Protein AF-A0A5D0NGZ9-F1 (afdb_monomer_lite)

Organism: NCBI:txid392828

Secondary structure (DSSP, 8-state):
--S-HHHHHHHHHHHHTTS-TT-EEEEEEEEE-TTS-SPEEEEEEEEEEEE-TTT--EEEE--

pLDDT: mean 91.19, std 5.2, range [61.75, 96.12]

Radius of gyration: 13.6 Å; chains: 1; bounding box: 30×21×39 Å

Structure (mmCIF, N/CA/C/O backbone):
data_AF-A0A5D0NGZ9-F1
#
_entry.id   AF-A0A5D0NGZ9-F1
#
loop_
_atom_site.group_PDB
_atom_site.id
_atom_site.type_symbol
_atom_site.label_atom_id
_atom_site.label_alt_id
_atom_site.label_comp_id
_atom_site.label_asym_id
_atom_site.label_entity_id
_atom_site.label_seq_id
_atom_site.pdbx_PDB_ins_code
_atom_site.Cartn_x
_atom_site.Cartn_y
_atom_site.Cartn_z
_atom_site.occupancy
_atom_site.B_iso_or_equiv
_atom_site.auth_seq_id
_atom_site.auth_comp_id
_atom_site.auth_asym_id
_atom_site.auth_atom_id
_atom_site.pdbx_PDB_model_num
ATOM 1 N N . MET A 1 1 ? 10.003 5.989 -2.574 1.00 78.25 1 MET A N 1
ATOM 2 C CA . MET A 1 1 ? 10.207 4.624 -3.102 1.00 78.25 1 MET A CA 1
ATOM 3 C C . MET A 1 1 ? 11.406 4.026 -2.394 1.00 78.25 1 MET A C 1
ATOM 5 O O . MET A 1 1 ? 12.343 4.762 -2.115 1.00 78.25 1 MET A O 1
ATOM 9 N N . THR A 1 2 ? 11.350 2.746 -2.053 1.00 87.12 2 THR A N 1
ATOM 1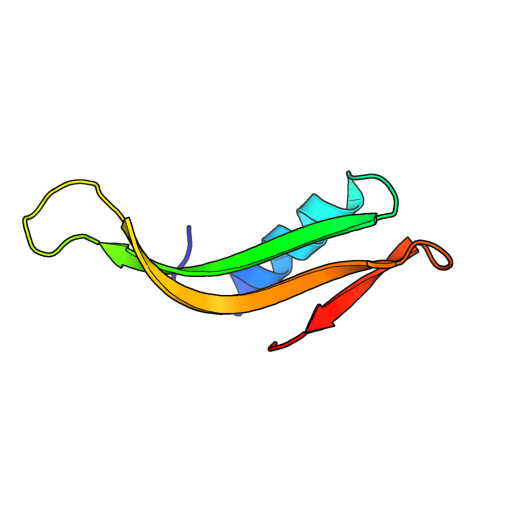0 C CA . THR A 1 2 ? 12.442 2.028 -1.392 1.00 87.12 2 THR A CA 1
ATOM 11 C C . THR A 1 2 ? 12.384 0.563 -1.809 1.00 87.12 2 THR A C 1
ATOM 13 O O . THR A 1 2 ? 11.304 0.049 -2.100 1.00 87.12 2 THR A O 1
ATOM 16 N N . ASP A 1 3 ? 13.544 -0.073 -1.875 1.00 89.75 3 ASP A N 1
ATOM 17 C CA . ASP A 1 3 ? 13.727 -1.513 -2.031 1.00 89.75 3 ASP A CA 1
ATOM 18 C C . ASP A 1 3 ? 13.603 -2.273 -0.694 1.00 89.75 3 ASP A C 1
ATOM 20 O O . ASP A 1 3 ? 13.490 -3.499 -0.687 1.00 89.75 3 ASP A O 1
ATOM 24 N N . ASP A 1 4 ? 13.537 -1.560 0.437 1.00 93.81 4 ASP A N 1
ATOM 25 C CA . ASP A 1 4 ? 13.255 -2.124 1.756 1.00 93.81 4 ASP A CA 1
ATOM 26 C C . ASP A 1 4 ? 11.740 -2.189 2.013 1.00 93.81 4 ASP A C 1
ATOM 28 O O . ASP A 1 4 ? 11.053 -1.194 2.279 1.00 93.81 4 ASP A O 1
ATOM 32 N N . ARG A 1 5 ? 11.219 -3.417 1.999 1.00 91.00 5 ARG A N 1
ATOM 33 C CA . ARG A 1 5 ? 9.814 -3.725 2.289 1.00 91.00 5 ARG A CA 1
ATOM 34 C C . ARG A 1 5 ? 9.348 -3.176 3.641 1.00 91.00 5 ARG A C 1
ATOM 36 O O . ARG A 1 5 ? 8.243 -2.642 3.730 1.00 91.00 5 ARG A O 1
ATOM 43 N N . ASN A 1 6 ? 10.156 -3.300 4.690 1.00 92.62 6 ASN A N 1
ATOM 44 C CA . ASN A 1 6 ? 9.771 -2.880 6.037 1.00 92.62 6 ASN A CA 1
ATOM 45 C C . ASN A 1 6 ? 9.718 -1.355 6.138 1.00 92.62 6 ASN A C 1
ATOM 47 O O . ASN A 1 6 ? 8.815 -0.803 6.773 1.00 92.62 6 ASN A O 1
ATOM 51 N N . ALA A 1 7 ? 10.643 -0.664 5.468 1.00 95.25 7 ALA A N 1
ATOM 52 C CA . ALA A 1 7 ? 10.601 0.787 5.362 1.00 95.25 7 ALA A CA 1
ATOM 53 C C . ALA A 1 7 ? 9.337 1.262 4.624 1.00 95.25 7 ALA A C 1
ATOM 55 O O . ALA A 1 7 ? 8.686 2.204 5.082 1.00 95.25 7 ALA A O 1
ATOM 56 N N . ALA A 1 8 ? 8.941 0.581 3.542 1.00 94.38 8 ALA A N 1
ATOM 57 C CA . ALA A 1 8 ? 7.716 0.890 2.805 1.00 94.38 8 ALA A CA 1
ATOM 58 C C . ALA A 1 8 ? 6.448 0.692 3.658 1.00 94.38 8 ALA A C 1
ATOM 60 O O . ALA A 1 8 ? 5.618 1.600 3.745 1.00 94.38 8 ALA A O 1
ATOM 61 N N . ILE A 1 9 ? 6.330 -0.448 4.350 1.00 93.88 9 ILE A N 1
ATOM 62 C CA . ILE A 1 9 ? 5.212 -0.740 5.266 1.00 93.88 9 ILE A CA 1
ATOM 63 C C . ILE A 1 9 ? 5.128 0.316 6.373 1.00 93.88 9 ILE A C 1
ATOM 65 O O . ILE A 1 9 ? 4.055 0.866 6.633 1.00 93.88 9 ILE A O 1
ATOM 69 N N . ARG A 1 10 ? 6.263 0.658 7.000 1.00 94.00 10 ARG A N 1
ATOM 70 C CA . ARG A 1 10 ? 6.320 1.687 8.046 1.00 94.00 10 ARG A CA 1
ATOM 71 C C . ARG A 1 10 ? 5.863 3.048 7.526 1.00 94.00 10 ARG A C 1
ATOM 73 O O . ARG A 1 10 ? 5.110 3.728 8.216 1.00 94.00 10 ARG A O 1
ATOM 80 N N . HIS A 1 11 ? 6.277 3.437 6.321 1.00 94.69 11 HIS A N 1
ATOM 81 C CA . HIS A 1 11 ? 5.854 4.703 5.724 1.00 94.69 11 HIS A CA 1
ATOM 82 C C . HIS A 1 11 ? 4.348 4.771 5.480 1.00 94.69 11 HIS A C 1
ATOM 84 O O . HIS A 1 11 ? 3.732 5.776 5.830 1.00 94.69 11 HIS A O 1
ATOM 90 N N . VAL A 1 12 ? 3.747 3.711 4.938 1.00 94.31 12 VAL A N 1
ATOM 91 C CA . VAL A 1 12 ? 2.290 3.652 4.757 1.00 94.31 12 VAL A CA 1
ATOM 92 C C . VAL A 1 12 ? 1.578 3.697 6.110 1.00 94.31 12 VAL A C 1
ATOM 94 O O . VAL A 1 12 ? 0.643 4.477 6.274 1.00 94.31 12 VAL A O 1
ATOM 97 N N . HIS A 1 13 ? 2.052 2.943 7.107 1.00 94.00 13 HIS A N 1
ATOM 98 C CA . HIS A 1 13 ? 1.471 2.956 8.451 1.00 94.00 13 HIS A CA 1
ATOM 99 C C . HIS A 1 13 ? 1.490 4.362 9.076 1.00 94.00 13 HIS A C 1
ATOM 101 O O . HIS A 1 13 ? 0.478 4.818 9.605 1.00 94.00 13 HIS A O 1
ATOM 107 N N . GLU A 1 14 ? 2.629 5.058 9.016 1.00 94.31 14 GLU A N 1
ATOM 108 C CA . GLU A 1 14 ? 2.780 6.433 9.510 1.00 94.31 14 GLU A CA 1
ATOM 109 C C . GLU A 1 14 ? 1.838 7.396 8.773 1.00 94.31 14 GLU A C 1
ATOM 111 O O . GLU A 1 14 ? 1.099 8.142 9.415 1.00 94.31 14 GLU A O 1
ATOM 116 N N . ALA A 1 15 ? 1.795 7.333 7.437 1.00 93.12 15 ALA A N 1
ATOM 117 C CA . ALA A 1 15 ? 0.930 8.188 6.627 1.00 93.12 15 ALA A CA 1
ATOM 118 C C . ALA A 1 15 ? -0.553 7.998 6.981 1.00 93.12 15 ALA A C 1
ATOM 120 O O . ALA A 1 15 ? -1.284 8.971 7.161 1.00 93.12 15 ALA A O 1
ATOM 121 N N . MET A 1 16 ? -0.986 6.748 7.164 1.00 92.94 16 MET A N 1
ATOM 122 C CA . MET A 1 16 ? -2.370 6.400 7.495 1.00 92.94 16 MET A CA 1
ATOM 123 C C . MET A 1 16 ? -2.866 6.981 8.823 1.00 92.94 16 MET A C 1
ATOM 125 O O . MET A 1 16 ? -4.072 7.183 8.979 1.00 92.94 16 MET A O 1
ATOM 129 N N . ARG A 1 17 ? -1.974 7.318 9.765 1.00 91.00 17 ARG A N 1
ATOM 130 C CA . ARG A 1 17 ? -2.368 7.983 11.020 1.00 91.00 17 ARG A CA 1
ATOM 131 C C . ARG A 1 17 ? -3.020 9.345 10.779 1.00 91.00 17 ARG A C 1
ATOM 133 O O . ARG A 1 17 ? -3.885 9.735 11.564 1.00 91.00 17 ARG A O 1
ATOM 140 N N . GLY A 1 18 ? -2.646 10.028 9.694 1.00 91.81 18 GLY A N 1
ATOM 141 C CA . GLY A 1 18 ? -3.182 11.334 9.306 1.00 91.81 18 GLY A CA 1
ATOM 142 C C . GLY A 1 18 ? -4.531 11.297 8.581 1.00 91.81 18 GLY A C 1
ATOM 143 O O . GLY A 1 18 ? -5.122 12.352 8.372 1.00 91.81 18 GLY A O 1
ATOM 144 N N . PHE A 1 19 ? -5.041 10.118 8.206 1.00 90.75 19 PHE A N 1
ATOM 145 C CA . PHE A 1 19 ? -6.292 9.985 7.450 1.00 90.75 19 PHE A CA 1
ATOM 146 C C . PHE A 1 19 ? -7.452 9.488 8.311 1.00 90.75 19 PHE A C 1
ATOM 148 O O . PHE A 1 19 ? -7.252 8.788 9.298 1.00 90.75 19 PHE A O 1
ATOM 155 N N . GLY A 1 20 ? -8.683 9.823 7.922 1.00 88.62 20 GLY A N 1
ATOM 156 C CA . GLY A 1 20 ? -9.894 9.386 8.619 1.00 88.62 20 GLY A CA 1
ATOM 157 C C . GLY A 1 20 ? -10.106 7.866 8.620 1.00 88.62 20 GLY A C 1
ATOM 158 O O . GLY A 1 20 ? -9.433 7.103 7.924 1.00 88.62 20 GLY A O 1
ATOM 159 N N . SER A 1 21 ? -11.076 7.417 9.415 1.00 86.88 21 SER A N 1
ATOM 160 C CA . SER A 1 21 ? -11.524 6.025 9.405 1.00 86.88 21 SER A CA 1
ATOM 161 C C . SER A 1 21 ? -12.029 5.613 8.017 1.00 86.88 21 SER A C 1
ATOM 163 O O . SER A 1 21 ? -12.665 6.391 7.307 1.00 86.88 21 SER A O 1
ATOM 165 N N . GLY A 1 22 ? -11.735 4.375 7.610 1.00 85.81 22 GLY A N 1
ATOM 166 C CA . GLY A 1 22 ? -12.036 3.878 6.267 1.00 85.81 22 GLY A CA 1
ATOM 167 C C . GLY A 1 22 ? -11.000 4.228 5.194 1.00 85.81 22 GLY A C 1
ATOM 168 O O . GLY A 1 22 ? -11.180 3.812 4.054 1.00 85.81 22 GLY A O 1
ATOM 169 N N . ALA A 1 23 ? -9.924 4.948 5.532 1.00 92.00 23 ALA A N 1
ATOM 170 C CA . ALA A 1 23 ? -8.791 5.126 4.629 1.00 92.00 23 ALA A CA 1
ATOM 171 C C . ALA A 1 23 ? -8.072 3.795 4.359 1.00 92.00 23 ALA A C 1
ATOM 173 O O . ALA A 1 23 ? -7.972 2.942 5.245 1.00 92.00 23 ALA A O 1
ATOM 174 N N . SER A 1 24 ? -7.525 3.649 3.155 1.00 94.19 24 SER A N 1
ATOM 175 C CA . SER A 1 24 ? -6.716 2.503 2.742 1.00 94.19 24 SER A CA 1
ATOM 176 C C . SER A 1 24 ? -5.367 2.952 2.188 1.00 94.19 24 SER A C 1
ATOM 178 O O . SER A 1 24 ? -5.226 4.068 1.691 1.00 94.19 24 SER A O 1
ATOM 180 N N . GLY A 1 25 ? -4.379 2.070 2.273 1.00 94.06 25 GLY A N 1
ATOM 181 C CA . GLY A 1 25 ? -3.044 2.247 1.723 1.00 94.06 25 GLY A CA 1
ATOM 182 C C . GLY A 1 25 ? -2.533 0.938 1.136 1.00 94.06 25 GLY A C 1
ATOM 183 O O . GLY A 1 25 ? -3.010 -0.141 1.484 1.00 94.06 25 GLY A O 1
ATOM 184 N N . GLU A 1 26 ? -1.560 1.038 0.242 1.00 95.00 26 GLU A N 1
ATOM 185 C CA . GLU A 1 26 ? -1.033 -0.104 -0.496 1.00 95.00 26 GLU A CA 1
ATOM 186 C C . GLU A 1 26 ? 0.487 0.020 -0.638 1.00 95.00 26 GLU A C 1
ATOM 188 O O . GLU A 1 26 ? 1.016 1.114 -0.850 1.00 95.00 26 GLU A O 1
ATOM 193 N N . VAL A 1 27 ? 1.190 -1.105 -0.523 1.00 95.00 27 VAL A N 1
ATOM 194 C CA . VAL A 1 27 ? 2.607 -1.232 -0.860 1.00 95.00 27 VAL A CA 1
ATOM 195 C C . VAL A 1 27 ? 2.719 -2.076 -2.123 1.00 95.00 27 VAL A C 1
ATOM 197 O O . VAL A 1 27 ? 2.438 -3.274 -2.109 1.00 95.00 27 VAL A O 1
ATOM 200 N N . ARG A 1 28 ? 3.177 -1.445 -3.206 1.00 94.25 28 ARG A N 1
ATOM 201 C CA . ARG A 1 28 ? 3.439 -2.094 -4.495 1.00 94.25 28 ARG A CA 1
ATOM 202 C C . ARG A 1 28 ? 4.903 -2.448 -4.641 1.00 94.25 28 ARG A C 1
ATOM 204 O O . ARG A 1 28 ? 5.782 -1.656 -4.295 1.00 94.25 28 ARG A O 1
ATOM 211 N N . ARG A 1 29 ? 5.166 -3.615 -5.219 1.00 93.62 29 ARG A N 1
ATOM 212 C CA . ARG A 1 29 ? 6.462 -3.937 -5.807 1.00 93.62 29 ARG A CA 1
ATOM 213 C C . ARG A 1 29 ? 6.437 -3.477 -7.258 1.00 93.62 29 ARG A C 1
ATOM 215 O O . ARG A 1 29 ? 5.562 -3.887 -8.013 1.00 93.62 29 ARG A O 1
ATOM 222 N N . VAL A 1 30 ? 7.407 -2.653 -7.637 1.00 92.94 30 VAL A N 1
ATOM 223 C CA . VAL A 1 30 ? 7.524 -2.106 -8.993 1.00 92.94 30 VAL A CA 1
ATOM 224 C C . VAL A 1 30 ? 8.936 -2.305 -9.534 1.00 92.94 30 VAL A C 1
ATOM 226 O O . VAL A 1 30 ? 9.893 -2.361 -8.760 1.00 92.94 30 VAL A O 1
ATOM 229 N N . ALA A 1 31 ? 9.069 -2.388 -10.854 1.00 90.75 31 ALA A N 1
ATOM 230 C CA . ALA A 1 31 ? 10.345 -2.308 -11.561 1.00 90.75 31 ALA A CA 1
ATOM 231 C C . ALA A 1 31 ? 10.430 -1.014 -12.374 1.00 90.75 31 ALA A C 1
ATOM 233 O O . ALA A 1 31 ? 9.410 -0.427 -12.728 1.00 90.75 31 ALA A O 1
ATOM 234 N N . LEU A 1 32 ? 11.651 -0.585 -12.696 1.00 91.19 32 LEU A N 1
ATOM 235 C CA . LEU A 1 32 ? 11.861 0.398 -13.757 1.00 91.19 32 LEU A CA 1
ATOM 236 C C . LEU A 1 32 ? 11.621 -0.266 -15.112 1.00 91.19 32 LEU A C 1
ATOM 238 O O . LEU A 1 32 ? 11.978 -1.432 -15.306 1.00 91.19 32 LEU A O 1
ATOM 242 N N . ALA A 1 33 ? 11.028 0.476 -16.042 1.00 90.38 33 ALA A N 1
ATOM 243 C CA . ALA A 1 33 ? 10.823 -0.011 -17.391 1.00 90.38 33 ALA A CA 1
ATOM 244 C C . ALA A 1 33 ? 12.175 -0.348 -18.060 1.00 90.38 33 ALA A C 1
ATOM 246 O O . ALA A 1 33 ? 13.130 0.431 -17.979 1.00 90.38 33 ALA A O 1
ATOM 247 N N . PRO A 1 34 ? 12.285 -1.513 -18.724 1.00 85.06 34 PRO A N 1
ATOM 248 C CA . PRO A 1 34 ? 13.545 -1.968 -19.314 1.00 85.06 34 PRO A CA 1
ATOM 249 C C . PRO A 1 34 ? 13.943 -1.169 -20.562 1.00 85.06 34 PRO A C 1
ATOM 251 O O . PRO A 1 34 ? 15.083 -1.257 -21.007 1.00 85.06 34 PRO A O 1
ATOM 254 N N . ASP A 1 35 ? 13.019 -0.388 -21.122 1.00 90.31 35 ASP A N 1
ATOM 255 C CA . ASP A 1 35 ? 13.240 0.483 -22.278 1.00 90.31 35 ASP A CA 1
ATOM 256 C C . ASP A 1 35 ? 14.001 1.780 -21.934 1.00 90.31 35 ASP A C 1
ATOM 258 O O . ASP A 1 35 ? 14.215 2.623 -22.804 1.00 90.31 35 ASP A O 1
ATOM 262 N N . GLY A 1 36 ? 14.425 1.944 -20.675 1.00 82.94 36 GLY A N 1
ATOM 263 C CA . GLY A 1 36 ? 15.151 3.121 -20.200 1.00 82.94 36 GLY A CA 1
ATOM 264 C C . GLY A 1 36 ? 14.253 4.329 -19.944 1.00 82.94 36 GLY A C 1
ATOM 265 O O . GLY A 1 36 ? 14.756 5.398 -19.590 1.00 82.94 36 GLY A O 1
ATOM 266 N N . SER A 1 37 ? 12.935 4.183 -20.096 1.00 89.31 37 SER A N 1
ATOM 267 C CA . SER A 1 37 ? 11.990 5.216 -19.698 1.00 89.31 37 SER A CA 1
ATOM 268 C C . SER A 1 37 ? 11.902 5.319 -18.172 1.00 89.31 37 SER A C 1
ATOM 270 O O . SER A 1 37 ? 12.083 4.351 -17.434 1.00 89.31 37 SER A O 1
ATOM 272 N N . ALA A 1 38 ? 11.570 6.512 -17.675 1.00 85.06 38 ALA A N 1
ATOM 273 C CA . ALA A 1 38 ? 11.305 6.744 -16.253 1.00 85.06 38 ALA A CA 1
ATOM 274 C C . ALA A 1 38 ? 9.919 6.215 -15.818 1.00 85.06 38 ALA A C 1
ATOM 276 O O . ALA A 1 38 ? 9.262 6.813 -14.965 1.00 85.06 38 ALA A O 1
ATOM 277 N N . ALA A 1 39 ? 9.442 5.136 -16.440 1.00 90.06 39 ALA A N 1
ATOM 278 C CA . ALA A 1 39 ? 8.176 4.506 -16.112 1.00 90.06 39 ALA A CA 1
ATOM 279 C C . ALA A 1 39 ? 8.377 3.380 -15.092 1.00 90.06 39 ALA A C 1
ATOM 281 O O . ALA A 1 39 ? 9.382 2.665 -15.109 1.00 90.06 39 ALA A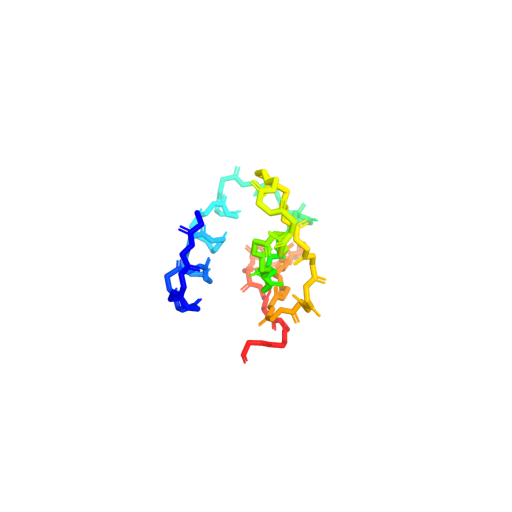 O 1
ATOM 282 N N . TYR A 1 40 ? 7.384 3.214 -14.220 1.00 90.81 40 TYR A N 1
ATOM 283 C CA . TYR A 1 40 ? 7.307 2.088 -13.301 1.00 90.81 40 TYR A CA 1
ATOM 284 C C . TYR A 1 40 ? 6.352 1.035 -13.844 1.00 90.81 40 TYR A C 1
ATOM 286 O O . TYR A 1 40 ? 5.248 1.351 -14.286 1.00 90.81 40 TYR A O 1
ATOM 294 N N . VAL A 1 41 ? 6.784 -0.218 -13.782 1.00 91.75 41 VAL A N 1
ATOM 295 C CA . VAL A 1 41 ? 5.964 -1.385 -14.091 1.00 91.75 41 VAL A CA 1
ATOM 296 C C . VAL A 1 41 ? 5.532 -2.007 -12.772 1.00 91.75 41 VAL A C 1
ATOM 298 O O . VAL A 1 41 ? 6.384 -2.428 -11.985 1.00 91.75 41 VAL A O 1
ATOM 301 N N . ASP A 1 42 ? 4.223 -2.054 -12.532 1.00 92.88 42 ASP A N 1
ATOM 302 C CA . ASP A 1 42 ? 3.647 -2.741 -11.377 1.00 92.88 42 ASP A CA 1
ATOM 303 C C . ASP A 1 42 ? 3.895 -4.249 -11.509 1.00 92.88 42 ASP A C 1
ATOM 305 O O . ASP A 1 42 ? 3.562 -4.863 -12.524 1.00 92.88 42 ASP A O 1
ATOM 309 N N . LEU A 1 43 ? 4.517 -4.838 -10.486 1.00 92.25 43 LEU A N 1
ATOM 310 C CA . LEU A 1 43 ? 4.819 -6.267 -10.439 1.00 92.25 43 LEU A CA 1
ATOM 311 C C . LEU A 1 43 ? 3.829 -7.017 -9.552 1.00 92.25 43 LEU A C 1
ATOM 313 O O . LEU A 1 43 ? 3.371 -8.087 -9.938 1.00 92.25 43 LEU A O 1
ATOM 317 N N . ASP A 1 44 ? 3.545 -6.484 -8.359 1.00 94.00 44 ASP A N 1
ATOM 318 C CA . ASP A 1 44 ? 2.634 -7.107 -7.392 1.00 94.00 44 ASP A CA 1
ATOM 319 C C . ASP A 1 44 ? 2.242 -6.149 -6.252 1.00 94.00 44 ASP A C 1
ATOM 321 O O . ASP A 1 44 ? 2.936 -5.160 -5.986 1.00 94.00 44 ASP A O 1
ATOM 325 N N . ILE A 1 45 ? 1.184 -6.499 -5.519 1.00 93.69 45 ILE A N 1
ATOM 326 C CA . ILE A 1 45 ? 0.796 -5.883 -4.248 1.00 93.69 45 ILE A CA 1
ATOM 327 C C . ILE A 1 45 ? 1.374 -6.719 -3.106 1.00 93.69 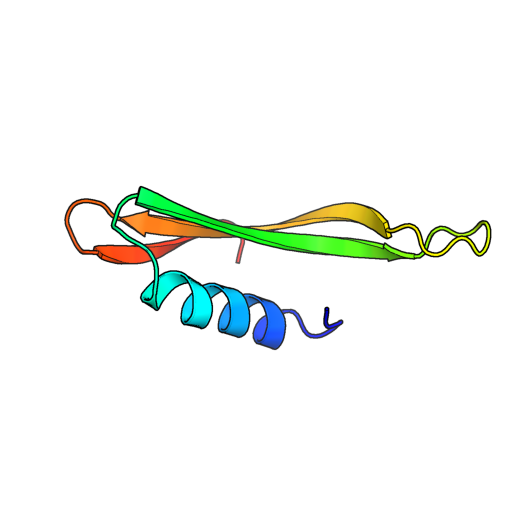45 ILE A C 1
ATOM 329 O O . ILE A 1 45 ? 0.994 -7.866 -2.898 1.00 93.69 45 ILE A O 1
ATOM 333 N N . VAL A 1 46 ? 2.284 -6.140 -2.323 1.00 91.50 46 VAL A N 1
ATOM 334 C CA . VAL A 1 46 ? 2.995 -6.862 -1.246 1.00 91.50 46 VAL A CA 1
ATOM 335 C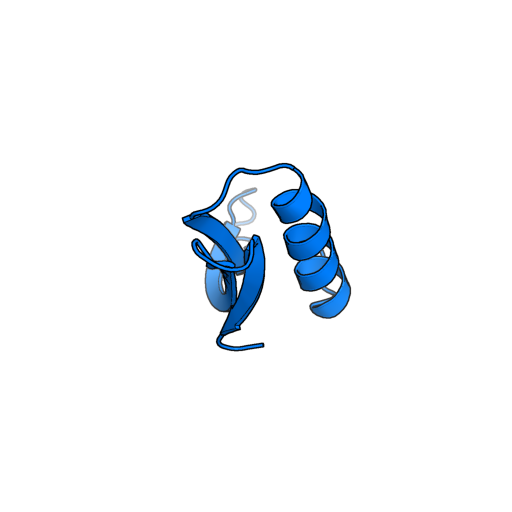 C . VAL A 1 46 ? 2.492 -6.528 0.156 1.00 91.50 46 VAL A C 1
ATOM 337 O O . VAL A 1 46 ? 3.070 -6.987 1.146 1.00 91.50 46 VAL A O 1
ATOM 340 N N . GLY A 1 47 ? 1.464 -5.689 0.245 1.00 94.69 47 GLY A N 1
ATOM 341 C CA . GLY A 1 47 ? 0.805 -5.341 1.492 1.00 94.69 47 GLY A CA 1
ATOM 342 C C . GLY A 1 47 ? -0.316 -4.337 1.271 1.00 94.69 47 GLY A C 1
ATOM 343 O O . GLY A 1 47 ? -0.113 -3.289 0.662 1.00 94.69 47 GLY A O 1
ATOM 344 N N . GLU A 1 48 ? -1.483 -4.642 1.818 1.00 95.75 48 GLU A N 1
ATOM 345 C CA . GLU A 1 48 ? -2.626 -3.736 1.863 1.00 95.75 48 GLU A CA 1
ATOM 346 C C . GLU A 1 48 ? -2.911 -3.365 3.308 1.00 95.75 48 GLU A C 1
ATOM 348 O O . GLU A 1 48 ? -2.868 -4.218 4.199 1.00 95.75 48 GLU A O 1
ATOM 353 N N . ALA A 1 49 ? -3.233 -2.098 3.533 1.00 96.12 49 ALA A N 1
ATOM 354 C CA . ALA A 1 49 ? -3.591 -1.584 4.836 1.00 96.12 49 ALA A CA 1
ATOM 355 C C . ALA A 1 49 ? -4.929 -0.855 4.778 1.00 96.12 49 ALA A C 1
ATOM 357 O O . ALA A 1 49 ? -5.217 -0.122 3.833 1.00 96.12 49 ALA A O 1
ATOM 358 N N . TRP A 1 50 ? -5.742 -1.007 5.817 1.00 95.69 50 TRP A N 1
ATOM 359 C CA . TRP A 1 50 ? -6.962 -0.223 5.984 1.00 95.69 50 TRP A CA 1
ATOM 360 C C . TRP A 1 50 ? -7.121 0.224 7.429 1.00 95.69 50 TRP A C 1
ATOM 362 O O . TRP A 1 50 ? -6.751 -0.479 8.372 1.00 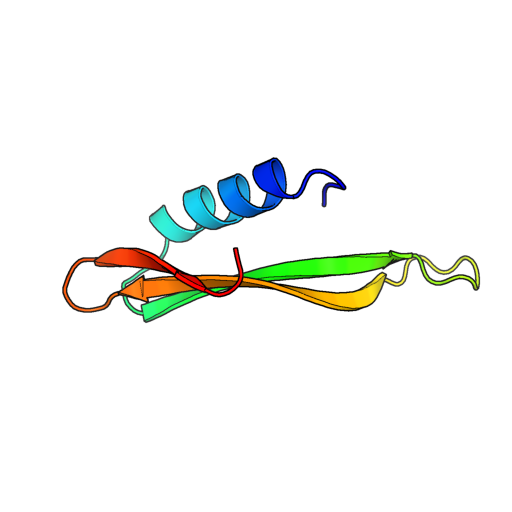95.69 50 TRP A O 1
ATOM 372 N N . ARG A 1 51 ? -7.666 1.427 7.597 1.00 94.56 51 ARG A N 1
ATOM 373 C CA . ARG A 1 51 ? -8.013 1.968 8.903 1.00 94.56 51 ARG A CA 1
ATOM 374 C C . ARG A 1 51 ? -9.425 1.527 9.248 1.00 94.56 51 ARG A C 1
ATOM 376 O O . ARG A 1 51 ? -10.395 2.012 8.660 1.00 94.56 51 ARG A O 1
ATOM 383 N N . ASP A 1 52 ? -9.524 0.595 10.186 1.00 92.56 52 ASP A N 1
ATOM 384 C CA . ASP A 1 52 ? -10.789 0.045 10.650 1.00 92.56 52 ASP A CA 1
ATOM 385 C C . ASP A 1 52 ? -11.736 1.153 11.131 1.00 92.56 52 ASP A C 1
ATOM 387 O O . ASP A 1 52 ? -11.327 2.112 11.794 1.00 92.56 52 ASP A O 1
ATOM 391 N N . LYS A 1 53 ? -13.019 1.029 10.782 1.00 89.19 53 LYS A N 1
ATOM 392 C CA . LYS A 1 53 ? -14.006 2.078 11.056 1.00 89.19 53 LYS A CA 1
ATOM 393 C C . LYS A 1 53 ? -14.429 2.142 12.518 1.00 89.19 53 LYS A C 1
ATOM 395 O O . LYS A 1 53 ? -14.755 3.231 12.980 1.00 89.19 53 LYS A O 1
ATOM 400 N N . GLY A 1 54 ? -14.441 1.008 13.217 1.00 91.44 54 GLY A N 1
ATOM 401 C CA . GLY A 1 54 ? -14.894 0.937 14.606 1.00 91.44 54 GLY A CA 1
ATOM 402 C C . GLY A 1 54 ? -13.795 1.295 15.601 1.00 91.44 54 GLY A C 1
ATOM 403 O O . GLY A 1 54 ? -14.005 2.093 16.507 1.00 91.44 54 GLY A O 1
ATOM 404 N N . SER A 1 55 ? -12.612 0.718 15.415 1.00 90.88 55 SER A N 1
ATOM 405 C CA . SER A 1 55 ? -11.472 0.853 16.326 1.00 90.88 55 SER A CA 1
ATOM 406 C C . SER A 1 55 ? -1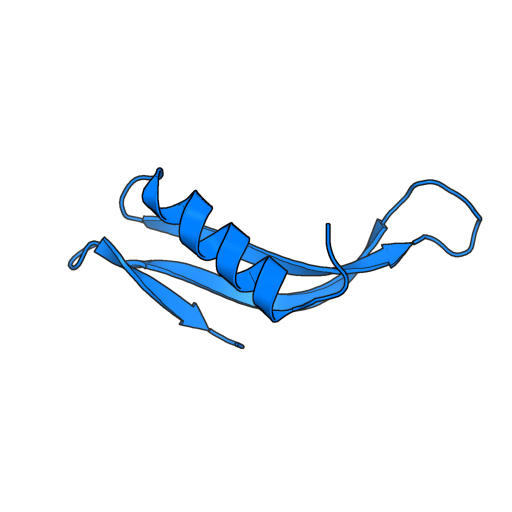0.489 1.952 15.926 1.00 90.88 55 SER A C 1
ATOM 408 O O . SER A 1 55 ? -9.666 2.368 16.738 1.00 90.88 55 SER A O 1
ATOM 410 N N . GLY A 1 56 ? -10.515 2.402 14.667 1.00 90.50 56 GLY A N 1
ATOM 411 C CA . GLY A 1 56 ? -9.494 3.298 14.125 1.00 90.50 56 GLY A CA 1
ATOM 412 C C . GLY A 1 56 ? -8.113 2.649 13.983 1.00 90.50 56 GLY A C 1
ATOM 413 O O . GLY A 1 56 ? -7.164 3.360 13.635 1.00 90.50 56 GLY A O 1
ATOM 414 N N . ALA A 1 57 ? -7.994 1.342 14.247 1.00 93.19 57 ALA A N 1
ATOM 415 C CA . ALA A 1 57 ? -6.759 0.583 14.120 1.00 93.19 57 ALA A CA 1
ATOM 416 C C . ALA A 1 57 ? -6.372 0.411 12.648 1.00 93.19 57 ALA A C 1
ATOM 418 O O . ALA A 1 57 ? -7.230 0.285 11.775 1.00 93.19 57 ALA A O 1
ATOM 419 N N . ILE A 1 58 ? -5.071 0.386 12.372 1.00 94.44 58 ILE A N 1
ATOM 420 C CA . ILE A 1 58 ? -4.548 0.084 11.038 1.00 94.44 58 ILE A CA 1
ATOM 421 C C . ILE A 1 58 ? -4.323 -1.425 10.964 1.00 94.44 58 ILE A C 1
ATOM 423 O O . ILE A 1 58 ? -3.496 -1.966 11.700 1.00 94.44 58 ILE A O 1
ATOM 427 N N . VAL A 1 59 ? -5.058 -2.091 10.080 1.00 94.62 59 VAL A N 1
ATOM 428 C CA . VAL A 1 59 ? -4.992 -3.539 9.858 1.00 94.62 59 VAL A CA 1
ATOM 429 C C . VAL A 1 59 ? -4.290 -3.809 8.534 1.00 94.62 59 VAL A C 1
ATOM 431 O O . VAL A 1 59 ? -4.461 -3.044 7.589 1.00 94.62 59 VAL A O 1
ATOM 434 N N . TRP A 1 60 ? -3.507 -4.888 8.484 1.00 94.69 60 TRP A N 1
ATOM 435 C CA . TRP A 1 60 ? -2.717 -5.285 7.321 1.00 94.69 60 TRP A CA 1
ATOM 436 C C . TRP A 1 60 ? -3.154 -6.642 6.763 1.00 94.69 60 TRP A C 1
ATOM 438 O O . TRP A 1 60 ? -3.489 -7.556 7.520 1.00 94.69 60 TRP A O 1
ATOM 448 N N . ARG A 1 61 ? -3.091 -6.791 5.437 1.00 93.56 61 ARG A N 1
ATOM 449 C CA . ARG A 1 61 ? -3.225 -8.063 4.710 1.00 93.56 61 ARG A CA 1
ATOM 450 C C . ARG A 1 61 ? -2.049 -8.241 3.756 1.00 93.56 61 ARG A C 1
ATOM 452 O O . ARG A 1 61 ? -1.623 -7.285 3.118 1.00 93.56 61 ARG A O 1
ATOM 459 N N . GLY A 1 62 ? -1.558 -9.477 3.648 1.00 80.00 62 GLY A N 1
ATOM 460 C CA . GLY A 1 62 ? -0.479 -9.832 2.717 1.00 80.00 62 GLY A CA 1
ATOM 461 C C . GLY A 1 62 ? 0.920 -9.364 3.139 1.00 80.00 62 GLY A C 1
ATOM 462 O O . GLY A 1 62 ? 1.835 -9.415 2.322 1.00 80.00 62 GLY A O 1
ATOM 463 N N . ALA A 1 63 ? 1.091 -8.917 4.390 1.00 61.75 63 ALA A N 1
ATOM 464 C CA . ALA A 1 63 ? 2.370 -8.509 4.976 1.00 61.75 63 ALA A CA 1
ATOM 465 C C . ALA A 1 63 ? 3.135 -9.710 5.564 1.00 61.75 63 ALA A C 1
ATOM 467 O O . ALA A 1 63 ? 2.512 -10.469 6.334 1.00 61.75 63 ALA A O 1
#

Sequence (63 aa):
MTDDRNAAIRHVHEAMRGFGSGASGEVRRVALAPDGSAAYVDLDIVGEAWRDKGSGAIVWRGA

Foldseek 3Di:
DDPDPVVQVVVQQVVLVPDAAFDKDWDFDWDQDPVPDNDIDTDDTQKIWHQHRPPSDIDMDND